Protein AF-N1WP52-F1 (afdb_monomer_lite)

Foldseek 3Di:
DVVQVPDPQRCPDPVNVVVVVVVCVQCVDPVSVVVVVVVDPVVVVVPPPPDPDVVNVVVVVVVVVVDDPVVVVVVVVVVVVVVVVVVVVVVVVVVVVLVVVLVVVVVVVVVVVVVCVVVVVDDPVVVVCCVVCVVVVSVVVSVVVVVVVCVVPPDPPPPPDDDDDD

Secondary structure (DSSP, 8-state):
-HHHHSSS--TTSHHHHHHHHHHHHHHHSHHHHHHHHHH--TTTTTT-TT---HHHHHHHHHHHHHS-HHHHHHHHHHHHHHHHHHHHHHHHHHHHHHHHHHHHHHHHHHHHHHHHHHTT-S-HHHHHHHHHHHHHHHHHHHHHHHHHHHHHHS------------

Organism: NCBI:txid1218598

pLDDT: mean 71.66, std 15.38, range [36.66, 93.06]

Structure (mmCIF, N/CA/C/O backbone):
data_AF-N1WP52-F1
#
_entry.id   AF-N1WP52-F1
#
loop_
_atom_site.group_PDB
_atom_site.id
_atom_site.type_symbol
_atom_site.label_atom_id
_atom_site.label_alt_id
_atom_site.label_comp_id
_atom_site.label_asym_id
_atom_site.label_entity_id
_atom_site.label_seq_id
_atom_site.pdbx_PDB_ins_code
_atom_site.Cartn_x
_atom_site.Cartn_y
_atom_site.Cartn_z
_atom_site.occupancy
_atom_site.B_iso_or_equiv
_atom_site.auth_seq_id
_atom_site.auth_comp_id
_atom_site.auth_asym_id
_atom_site.auth_atom_id
_atom_site.pdbx_PDB_model_num
ATOM 1 N N . MET A 1 1 ? 32.253 12.047 -41.184 1.00 42.38 1 MET A N 1
ATOM 2 C CA . MET A 1 1 ? 33.525 11.318 -41.023 1.00 42.38 1 MET A CA 1
ATOM 3 C C . MET A 1 1 ? 34.237 11.765 -39.754 1.00 42.38 1 MET A C 1
ATOM 5 O O . MET A 1 1 ? 34.385 10.946 -38.870 1.00 42.38 1 MET A O 1
ATOM 9 N N . GLU A 1 2 ? 34.528 13.057 -39.584 1.00 44.66 2 GLU A N 1
ATOM 10 C CA . GLU A 1 2 ? 35.260 13.598 -38.415 1.00 44.66 2 GLU A CA 1
ATOM 11 C C . GLU A 1 2 ? 34.613 13.327 -37.035 1.00 44.66 2 GLU A C 1
ATOM 13 O O . GLU A 1 2 ? 35.316 13.173 -36.046 1.00 44.66 2 GLU A O 1
ATOM 18 N N . LYS A 1 3 ? 33.279 13.190 -36.956 1.00 51.47 3 LYS A N 1
ATOM 19 C CA . LYS A 1 3 ? 32.571 12.860 -35.700 1.00 51.47 3 LYS A CA 1
ATOM 20 C C . LYS A 1 3 ? 32.648 11.386 -35.274 1.00 51.47 3 LYS A C 1
ATOM 22 O O . LYS A 1 3 ? 32.420 11.116 -34.105 1.00 51.47 3 LYS A O 1
ATOM 27 N N . LEU A 1 4 ? 32.943 10.460 -36.194 1.00 47.53 4 LEU A N 1
ATOM 28 C CA . LEU A 1 4 ? 33.042 9.020 -35.893 1.00 47.53 4 LEU A CA 1
ATOM 29 C C . LEU A 1 4 ? 34.420 8.645 -35.327 1.00 47.53 4 LEU A C 1
ATOM 31 O O . LEU A 1 4 ? 34.540 7.690 -34.572 1.00 47.53 4 LEU A O 1
ATOM 35 N N . GLU A 1 5 ? 35.464 9.398 -35.683 1.00 51.00 5 GLU A N 1
ATOM 36 C CA . GLU A 1 5 ? 36.824 9.170 -35.175 1.00 51.00 5 GLU A CA 1
ATOM 37 C C . GLU A 1 5 ? 37.019 9.706 -33.748 1.00 51.00 5 GLU A C 1
ATOM 39 O O . GLU A 1 5 ? 37.861 9.198 -33.005 1.00 51.00 5 GLU A O 1
ATOM 44 N N . SER A 1 6 ? 36.230 10.714 -33.358 1.00 54.03 6 SER A N 1
ATOM 45 C CA . SER A 1 6 ? 36.218 11.294 -32.010 1.00 54.03 6 SER A CA 1
ATOM 46 C C . SER A 1 6 ? 35.263 10.596 -31.039 1.00 54.03 6 SER A C 1
ATOM 48 O O . SER A 1 6 ? 35.238 10.956 -29.863 1.00 54.03 6 SER A O 1
ATOM 50 N N . ASP A 1 7 ? 34.449 9.658 -31.525 1.00 54.12 7 ASP A N 1
ATOM 51 C CA . ASP A 1 7 ? 33.479 8.939 -30.704 1.00 54.12 7 ASP A CA 1
ATOM 52 C C . ASP A 1 7 ? 34.225 7.918 -29.820 1.00 54.12 7 ASP A C 1
ATOM 54 O O . ASP A 1 7 ? 35.073 7.178 -30.337 1.00 54.12 7 ASP A O 1
ATOM 58 N N . PRO A 1 8 ? 33.996 7.879 -28.492 1.00 54.97 8 PRO A N 1
ATOM 59 C CA . PRO A 1 8 ? 34.600 6.877 -27.613 1.00 54.97 8 PRO A CA 1
ATOM 60 C C . PRO A 1 8 ? 34.334 5.432 -28.047 1.00 54.97 8 PRO A C 1
ATOM 62 O O . PRO A 1 8 ? 35.108 4.565 -27.658 1.00 54.97 8 PRO A O 1
ATOM 65 N N . TRP A 1 9 ? 33.314 5.185 -28.873 1.00 49.28 9 TRP A N 1
ATOM 66 C CA . TRP A 1 9 ? 33.055 3.882 -29.472 1.00 49.28 9 TRP A CA 1
ATOM 67 C C . TRP A 1 9 ? 33.257 3.939 -30.990 1.00 49.28 9 TRP A C 1
ATOM 69 O O . TRP A 1 9 ? 32.386 4.389 -31.738 1.00 49.28 9 TRP A O 1
ATOM 79 N N . ASN A 1 10 ? 34.424 3.486 -31.455 1.00 57.19 10 ASN A N 1
ATOM 80 C CA . ASN A 1 10 ? 34.731 3.395 -32.878 1.00 57.19 10 ASN A CA 1
ATOM 81 C C . ASN A 1 10 ? 35.119 1.945 -33.204 1.00 57.19 10 ASN A C 1
ATOM 83 O O . ASN A 1 10 ? 36.241 1.543 -32.907 1.00 57.19 10 ASN A O 1
ATOM 87 N N . PRO A 1 11 ? 34.274 1.171 -33.908 1.00 52.66 11 PRO A N 1
ATOM 88 C CA . PRO A 1 11 ? 34.518 -0.251 -34.178 1.00 52.66 11 PRO A CA 1
ATOM 89 C C . PRO A 1 11 ? 35.752 -0.525 -35.057 1.00 52.66 11 PRO A C 1
ATOM 91 O O . PRO A 1 11 ? 36.136 -1.679 -35.245 1.00 52.66 11 PRO A O 1
ATOM 94 N N . SER A 1 12 ? 36.381 0.520 -35.608 1.00 56.31 12 SER A N 1
ATOM 95 C CA . SER A 1 12 ? 37.673 0.423 -36.295 1.00 56.31 12 SER A CA 1
ATOM 96 C C . SER A 1 12 ? 38.893 0.545 -35.365 1.00 56.31 12 SER A C 1
ATOM 98 O O . SER A 1 12 ? 40.014 0.298 -35.812 1.00 56.31 12 SER A O 1
ATOM 100 N N . ARG A 1 13 ? 38.705 0.861 -34.073 1.00 64.31 13 ARG A N 1
ATOM 101 C CA . ARG A 1 13 ? 39.744 0.761 -33.038 1.00 64.31 13 ARG A CA 1
ATOM 102 C C . ARG A 1 13 ? 39.909 -0.692 -32.604 1.00 64.31 13 ARG A C 1
ATOM 104 O O . ARG A 1 13 ? 38.947 -1.415 -32.373 1.00 64.31 13 ARG A O 1
ATOM 111 N N . GLU A 1 14 ? 41.160 -1.117 -32.492 1.00 64.38 14 GLU A N 1
ATOM 112 C CA . GLU A 1 14 ? 41.522 -2.520 -32.273 1.00 64.38 14 GLU A CA 1
ATOM 113 C C . GLU A 1 14 ? 41.006 -3.067 -30.928 1.00 64.38 14 GLU A C 1
ATOM 115 O O . GLU A 1 14 ? 40.515 -4.192 -30.878 1.00 64.38 14 GLU A O 1
ATOM 120 N N . LEU A 1 15 ? 41.001 -2.225 -29.887 1.00 61.19 15 LEU A N 1
ATOM 121 C CA . LEU A 1 15 ? 40.439 -2.523 -28.562 1.00 61.19 15 LEU A CA 1
ATOM 122 C C . LEU A 1 15 ? 38.927 -2.805 -28.616 1.00 61.19 15 LEU A C 1
ATOM 124 O O . LEU A 1 15 ? 38.478 -3.842 -28.131 1.00 61.19 15 LEU A O 1
ATOM 128 N N . ASP A 1 16 ? 38.157 -1.947 -29.290 1.00 59.28 16 ASP A N 1
ATOM 129 C CA . ASP A 1 16 ? 36.697 -2.081 -29.407 1.00 59.28 16 ASP A CA 1
ATOM 130 C C . ASP A 1 16 ? 36.311 -3.336 -30.216 1.00 59.28 16 ASP A C 1
ATOM 132 O O . ASP A 1 16 ? 35.282 -3.973 -29.974 1.00 59.28 16 ASP A O 1
ATOM 136 N N . ARG A 1 17 ? 37.171 -3.747 -31.159 1.00 66.69 17 ARG A N 1
ATOM 137 C CA . ARG A 1 17 ? 36.995 -4.972 -31.952 1.00 66.69 17 ARG A CA 1
ATOM 138 C C . ARG A 1 17 ? 37.229 -6.240 -31.131 1.00 66.69 17 ARG A C 1
ATOM 140 O O . ARG A 1 17 ? 36.504 -7.225 -31.301 1.00 66.69 17 ARG A O 1
ATOM 147 N N . GLU A 1 18 ? 38.232 -6.239 -30.257 1.00 73.00 18 GLU A N 1
ATOM 148 C CA . GLU A 1 18 ? 38.480 -7.349 -29.332 1.00 73.00 18 GLU A CA 1
ATOM 149 C C . GLU A 1 18 ? 37.335 -7.501 -28.334 1.00 73.00 18 GLU A C 1
ATOM 151 O O . GLU A 1 18 ? 36.869 -8.617 -28.093 1.00 73.00 18 GLU A O 1
ATOM 156 N N . GLU A 1 19 ? 36.841 -6.383 -27.809 1.00 69.12 19 GLU A N 1
ATOM 157 C CA . GLU A 1 19 ? 35.718 -6.354 -26.879 1.00 69.12 19 GLU A CA 1
ATOM 158 C C . GLU A 1 19 ? 34.423 -6.845 -27.542 1.00 69.12 19 GLU A C 1
ATOM 160 O O . GLU A 1 19 ? 33.751 -7.726 -27.003 1.00 69.12 19 GLU A O 1
ATOM 165 N N . GLY A 1 20 ? 34.139 -6.407 -28.774 1.00 70.75 20 GLY A N 1
ATOM 166 C CA . GLY A 1 20 ? 33.020 -6.922 -29.569 1.00 70.75 20 GLY A CA 1
ATOM 167 C C . GLY A 1 20 ? 33.135 -8.419 -29.883 1.00 70.75 20 GLY A C 1
ATOM 168 O O . GLY A 1 20 ? 32.143 -9.147 -29.834 1.00 70.75 20 GLY A O 1
ATOM 169 N N . THR A 1 21 ? 34.350 -8.913 -30.140 1.00 75.12 21 THR A N 1
ATOM 170 C CA . THR A 1 21 ? 34.591 -10.347 -30.371 1.00 75.12 21 THR A CA 1
ATOM 171 C C . THR A 1 21 ? 34.366 -11.158 -29.096 1.00 75.12 21 THR A C 1
ATOM 173 O O . THR A 1 21 ? 33.737 -12.214 -29.145 1.00 75.12 21 THR A O 1
ATOM 176 N N . ARG A 1 22 ? 34.823 -10.661 -27.939 1.00 76.81 22 ARG A N 1
ATOM 177 C CA . ARG A 1 22 ? 34.561 -11.295 -26.639 1.00 76.81 22 ARG A CA 1
ATOM 178 C C . ARG A 1 22 ? 33.071 -11.313 -26.320 1.00 76.81 22 ARG A C 1
ATOM 180 O O . ARG A 1 22 ? 32.558 -12.367 -25.964 1.00 76.81 22 ARG A O 1
ATOM 187 N N . ALA A 1 23 ? 32.371 -10.197 -26.518 1.00 76.38 23 ALA A N 1
ATOM 188 C CA . ALA A 1 23 ? 30.927 -10.123 -26.320 1.00 76.38 23 ALA A CA 1
ATOM 189 C C . ALA A 1 23 ? 30.184 -11.124 -27.217 1.00 76.38 23 ALA A C 1
ATOM 191 O O . ALA A 1 23 ? 29.323 -11.860 -26.738 1.00 76.38 23 ALA A O 1
ATOM 192 N N . TYR A 1 24 ? 30.560 -11.222 -28.496 1.00 74.94 24 TYR A N 1
ATOM 193 C CA . TYR A 1 24 ? 29.980 -12.200 -29.413 1.00 74.94 24 TYR A CA 1
ATOM 194 C C . TYR A 1 24 ? 30.217 -13.641 -28.945 1.00 74.94 24 TYR A C 1
ATOM 196 O O . TYR A 1 24 ? 29.283 -14.436 -28.921 1.00 74.94 24 TYR A O 1
ATOM 204 N N . LEU A 1 25 ? 31.436 -13.992 -28.527 1.00 79.12 25 LEU A N 1
ATOM 205 C CA . LEU A 1 25 ? 31.750 -15.342 -28.044 1.00 79.12 25 LEU A CA 1
ATOM 206 C C . LEU A 1 25 ? 30.968 -15.703 -26.772 1.00 79.12 25 LEU A C 1
ATOM 208 O O . LEU A 1 25 ? 30.434 -16.809 -26.679 1.00 79.12 25 LEU A O 1
ATOM 212 N N . THR A 1 26 ? 30.838 -14.762 -25.836 1.00 79.38 26 THR A N 1
ATOM 213 C CA . THR A 1 26 ? 30.084 -14.958 -24.591 1.00 79.38 26 THR A CA 1
ATOM 214 C C . THR A 1 26 ? 28.577 -15.069 -24.840 1.00 79.38 26 THR A C 1
ATOM 216 O O . THR A 1 26 ? 27.921 -15.915 -24.243 1.00 79.38 26 THR A O 1
ATOM 219 N N . LEU A 1 27 ? 28.013 -14.252 -25.737 1.00 77.31 27 LEU A N 1
ATOM 220 C CA . LEU A 1 27 ? 26.560 -14.169 -25.953 1.00 77.31 27 LEU A CA 1
ATOM 221 C C . LEU A 1 27 ? 26.021 -15.139 -27.016 1.00 77.31 27 LEU A C 1
ATOM 223 O O . LEU A 1 27 ? 24.822 -15.423 -27.024 1.00 77.31 27 LEU A O 1
ATOM 227 N N . SER A 1 28 ? 26.869 -15.627 -27.926 1.00 79.31 28 SER A N 1
ATOM 228 C CA . SER A 1 28 ? 26.462 -16.519 -29.026 1.00 79.31 28 SER A CA 1
ATOM 229 C C . SER A 1 28 ? 26.179 -17.950 -28.578 1.00 79.31 28 SER A C 1
ATOM 231 O O . SER A 1 28 ? 25.394 -18.642 -29.228 1.00 79.31 28 SER A O 1
ATOM 233 N N . SER A 1 29 ? 26.791 -18.397 -27.479 1.00 82.94 29 SER A N 1
ATOM 234 C CA . SER A 1 29 ? 26.569 -19.734 -26.933 1.00 82.94 29 SER A CA 1
ATOM 235 C C . SER A 1 29 ? 25.632 -19.678 -25.718 1.00 82.94 29 SER A C 1
ATOM 237 O O . SER A 1 29 ? 25.861 -18.893 -24.798 1.00 82.94 29 SER A O 1
ATOM 239 N N . PRO A 1 30 ? 24.559 -20.491 -25.690 1.00 81.06 30 PRO A N 1
ATOM 240 C CA . PRO A 1 30 ? 23.543 -20.406 -24.641 1.00 81.06 30 PRO A CA 1
ATOM 241 C C . PRO A 1 30 ? 24.083 -20.794 -23.259 1.00 81.06 30 PRO A C 1
ATOM 243 O O . PRO A 1 30 ? 23.681 -20.201 -22.265 1.00 81.06 30 PRO A O 1
ATOM 246 N N . GLU A 1 31 ? 25.020 -21.742 -23.197 1.00 85.00 31 GLU A N 1
ATOM 247 C CA . GLU A 1 31 ? 25.617 -22.228 -21.946 1.00 85.00 31 GLU A CA 1
ATOM 248 C C . GLU A 1 31 ? 26.513 -21.166 -21.289 1.00 85.00 31 GLU A C 1
ATOM 250 O O . GLU A 1 31 ? 26.359 -20.867 -20.106 1.00 85.00 31 GLU A O 1
ATOM 255 N N . VAL A 1 32 ? 27.404 -20.542 -22.069 1.00 81.50 32 VAL A N 1
ATOM 256 C CA . VAL A 1 32 ? 28.308 -19.485 -21.578 1.00 81.50 32 VAL A CA 1
ATOM 257 C C . VAL A 1 32 ? 27.523 -18.227 -21.222 1.00 81.50 32 VAL A C 1
ATOM 259 O O . VAL A 1 32 ? 27.830 -17.563 -20.234 1.00 81.50 32 VAL A O 1
ATOM 262 N N . ARG A 1 33 ? 26.471 -17.924 -21.987 1.00 79.62 33 ARG A N 1
ATOM 263 C CA . ARG A 1 33 ? 25.558 -16.828 -21.678 1.00 79.62 33 ARG A CA 1
ATOM 264 C C . ARG A 1 33 ? 24.853 -17.037 -20.340 1.00 79.62 33 ARG A C 1
ATOM 266 O O . ARG A 1 33 ? 24.793 -16.103 -19.555 1.00 79.62 33 ARG A O 1
ATOM 273 N N . GLU A 1 34 ? 24.361 -18.241 -20.053 1.00 82.19 34 GLU A N 1
ATOM 274 C CA . GLU A 1 34 ? 23.694 -18.533 -18.777 1.00 82.19 34 GLU A CA 1
ATOM 275 C C . GLU A 1 34 ? 24.659 -18.422 -17.583 1.00 82.19 34 GLU A C 1
ATOM 277 O O . GLU A 1 34 ? 24.278 -17.972 -16.502 1.00 82.19 34 GLU A O 1
ATOM 282 N N . GLU A 1 35 ? 25.920 -18.825 -17.759 1.00 83.06 35 GLU A N 1
ATOM 283 C CA . GLU A 1 35 ? 26.954 -18.663 -16.733 1.00 83.06 35 GLU A CA 1
ATOM 284 C C . GLU A 1 35 ? 27.316 -17.189 -16.515 1.00 83.06 35 GLU A C 1
ATOM 286 O O . GLU A 1 35 ? 27.425 -16.743 -15.373 1.00 83.06 35 GLU A O 1
ATOM 291 N N . TYR A 1 36 ? 27.411 -16.411 -17.592 1.00 77.25 36 TYR A N 1
ATOM 292 C CA . TYR A 1 36 ? 27.617 -14.968 -17.526 1.00 77.25 36 TYR A CA 1
ATOM 293 C C . TYR A 1 36 ? 26.434 -14.246 -16.864 1.00 77.25 36 TYR A C 1
ATOM 295 O O . TYR A 1 36 ? 26.646 -13.423 -15.975 1.00 77.25 36 TYR A O 1
ATOM 303 N N . ASP A 1 37 ? 25.196 -14.616 -17.193 1.00 75.12 37 ASP A N 1
ATOM 304 C CA . ASP A 1 37 ? 23.982 -14.038 -16.605 1.00 75.12 37 ASP A CA 1
ATOM 305 C C . ASP A 1 37 ? 23.911 -14.262 -15.081 1.00 75.12 37 ASP A C 1
ATOM 307 O O . ASP A 1 37 ? 23.370 -13.427 -14.361 1.00 75.12 37 ASP A O 1
ATOM 311 N N . LYS A 1 38 ? 24.523 -15.336 -14.554 1.00 80.62 38 LYS A N 1
ATOM 312 C CA . LYS A 1 38 ? 24.659 -15.574 -13.099 1.00 80.62 38 LYS A CA 1
ATOM 313 C C . LYS A 1 38 ? 25.656 -14.634 -12.419 1.00 80.62 38 LYS A C 1
ATOM 315 O O . LYS A 1 38 ? 25.572 -14.442 -11.209 1.00 80.62 38 LYS A O 1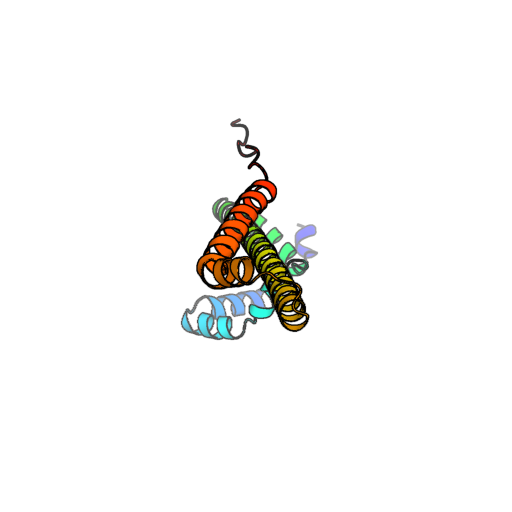
ATOM 320 N N . THR A 1 39 ? 26.609 -14.081 -13.168 1.00 76.50 39 THR A N 1
ATOM 321 C CA . THR A 1 39 ? 27.574 -13.091 -12.656 1.00 76.50 39 THR A CA 1
ATOM 322 C C . THR A 1 39 ? 27.026 -11.667 -12.670 1.00 76.50 39 THR A C 1
ATOM 324 O O . THR A 1 39 ? 27.596 -10.784 -12.029 1.00 76.50 39 THR A O 1
ATOM 327 N N . LEU A 1 40 ? 25.920 -11.437 -13.383 1.00 67.44 40 LEU A N 1
ATOM 328 C CA . LEU A 1 40 ? 25.263 -10.143 -13.457 1.00 67.44 40 LEU A CA 1
ATOM 329 C C . LEU A 1 40 ? 24.388 -9.944 -12.215 1.00 67.44 40 LEU A C 1
ATOM 331 O O . LEU A 1 40 ? 23.352 -10.582 -12.035 1.00 67.44 40 LEU A O 1
ATOM 335 N N . ASP A 1 41 ? 24.820 -9.040 -11.339 1.00 58.59 41 ASP A N 1
ATOM 336 C CA . ASP A 1 41 ? 24.098 -8.693 -10.117 1.00 58.59 41 ASP A CA 1
ATOM 337 C C . ASP A 1 41 ? 22.941 -7.725 -10.428 1.00 58.59 41 ASP A C 1
ATOM 339 O O . ASP A 1 41 ? 23.015 -6.507 -10.240 1.00 58.59 41 ASP A O 1
ATOM 343 N N . TYR A 1 42 ? 21.855 -8.269 -10.980 1.00 55.84 42 TYR A N 1
ATOM 344 C CA . TYR A 1 42 ? 20.647 -7.503 -11.306 1.00 55.84 42 TYR A CA 1
ATOM 345 C C . TYR A 1 42 ? 19.867 -7.043 -10.065 1.00 55.84 42 TYR A C 1
ATOM 347 O O . TYR A 1 42 ? 18.984 -6.187 -10.177 1.00 55.84 42 TYR A O 1
ATOM 355 N N . GLU A 1 43 ? 20.173 -7.591 -8.885 1.00 50.22 43 GLU A N 1
ATOM 356 C CA . GLU A 1 43 ? 19.434 -7.330 -7.648 1.00 50.22 43 GLU A CA 1
ATOM 357 C C . GLU A 1 43 ? 19.638 -5.883 -7.162 1.00 50.22 43 GLU A C 1
ATOM 359 O O . GLU A 1 43 ? 18.707 -5.269 -6.639 1.00 50.22 43 GLU A O 1
ATOM 364 N N . PHE A 1 44 ? 20.793 -5.270 -7.451 1.00 47.34 44 PHE A N 1
ATOM 365 C CA . PHE A 1 44 ? 21.090 -3.883 -7.067 1.00 47.34 44 PHE A CA 1
ATOM 366 C C . PHE A 1 44 ? 20.546 -2.805 -8.022 1.00 47.34 44 PHE A C 1
ATOM 368 O O . PHE A 1 44 ? 20.274 -1.686 -7.584 1.00 47.34 44 PHE A O 1
ATOM 375 N N . LEU A 1 45 ? 20.332 -3.117 -9.304 1.00 50.84 45 LEU A N 1
ATOM 376 C CA . LEU A 1 45 ? 19.820 -2.159 -10.304 1.00 50.84 45 LEU A CA 1
ATOM 377 C C . LEU A 1 45 ? 18.298 -1.964 -10.231 1.00 50.84 45 LEU A C 1
ATOM 379 O O . LEU A 1 45 ? 17.785 -0.914 -10.614 1.00 50.84 45 LEU A O 1
ATOM 383 N N . LEU A 1 46 ? 17.567 -2.958 -9.722 1.00 52.56 46 LEU A N 1
ATOM 384 C CA . LEU A 1 46 ? 16.106 -2.904 -9.600 1.00 52.56 46 LEU A CA 1
ATOM 385 C C . LEU A 1 46 ? 15.626 -2.143 -8.352 1.00 52.56 46 LEU A C 1
ATOM 387 O O . LEU A 1 46 ? 14.454 -1.771 -8.280 1.00 52.56 46 LEU A O 1
ATOM 391 N N . LEU A 1 47 ? 16.512 -1.903 -7.380 1.00 48.56 47 LEU A N 1
ATOM 392 C CA . LEU A 1 47 ? 16.169 -1.285 -6.095 1.00 48.56 47 LEU A CA 1
ATOM 393 C C . LEU A 1 47 ? 16.314 0.245 -6.081 1.00 48.56 47 LEU A C 1
ATOM 395 O O . LEU A 1 47 ? 15.612 0.902 -5.310 1.00 48.56 47 LEU A O 1
ATOM 399 N N . ASP A 1 48 ? 17.164 0.829 -6.932 1.00 48.34 48 ASP A N 1
ATOM 400 C CA . ASP A 1 48 ? 17.320 2.285 -7.038 1.00 48.34 48 ASP A CA 1
ATOM 401 C C . ASP A 1 48 ? 16.601 2.823 -8.286 1.00 48.34 48 ASP A C 1
ATOM 403 O O . ASP A 1 48 ? 17.158 2.964 -9.373 1.00 48.34 48 ASP A O 1
ATOM 407 N N . THR A 1 49 ? 15.320 3.159 -8.126 1.00 52.56 49 THR A N 1
ATOM 408 C CA . THR A 1 49 ? 14.464 3.711 -9.193 1.00 52.56 49 THR A CA 1
ATOM 409 C C . THR A 1 49 ? 14.934 5.065 -9.739 1.00 52.56 49 THR A C 1
ATOM 411 O O . THR A 1 49 ? 14.394 5.537 -10.741 1.00 52.56 49 THR A O 1
ATOM 414 N N . THR A 1 50 ? 15.900 5.707 -9.078 1.00 54.44 50 THR A N 1
ATOM 415 C CA . THR A 1 50 ? 16.317 7.096 -9.314 1.00 54.44 50 THR A CA 1
ATOM 416 C C . THR A 1 50 ? 17.619 7.249 -10.091 1.00 54.44 50 THR A C 1
ATOM 418 O O . THR A 1 50 ? 17.906 8.351 -10.555 1.00 54.44 50 THR A O 1
ATOM 421 N N . LYS A 1 51 ? 18.397 6.179 -10.264 1.00 52.62 51 LYS A N 1
ATOM 422 C CA . LYS A 1 51 ? 19.692 6.229 -10.948 1.00 52.62 51 LYS A CA 1
ATOM 423 C C . LYS A 1 51 ? 19.757 5.166 -12.028 1.00 52.62 51 LYS A C 1
ATOM 425 O O . LYS A 1 51 ? 20.276 4.078 -11.818 1.00 52.62 51 LYS A O 1
ATOM 430 N N . ILE A 1 52 ? 19.249 5.506 -13.206 1.00 57.84 52 ILE A N 1
ATOM 431 C CA . ILE A 1 52 ? 19.732 4.847 -14.418 1.00 57.84 52 ILE A CA 1
ATOM 432 C C . ILE A 1 52 ? 21.154 5.397 -14.624 1.00 57.84 52 ILE A C 1
ATOM 434 O O . ILE A 1 52 ? 21.299 6.619 -14.680 1.00 57.84 52 ILE A O 1
ATOM 438 N N . PRO A 1 53 ? 22.207 4.563 -14.645 1.00 58.75 53 PRO A N 1
ATOM 439 C CA . PRO A 1 53 ? 23.558 5.045 -14.915 1.00 58.75 53 PRO A CA 1
ATOM 440 C C . PRO A 1 53 ? 23.598 5.747 -16.279 1.00 58.75 53 PRO A C 1
ATOM 442 O O . PRO A 1 53 ? 23.062 5.209 -17.247 1.00 58.75 53 PRO A O 1
ATOM 445 N N . GLU A 1 54 ? 24.228 6.922 -16.375 1.00 59.59 54 GLU A N 1
ATOM 446 C CA . GLU A 1 54 ? 24.308 7.701 -17.630 1.00 59.59 54 GLU A CA 1
ATOM 447 C C . GLU A 1 54 ? 24.934 6.891 -18.780 1.00 59.59 54 GLU A C 1
ATOM 449 O O . GLU A 1 54 ? 24.557 7.043 -19.941 1.00 59.59 54 GLU A O 1
ATOM 454 N N . GLU A 1 55 ? 25.835 5.965 -18.444 1.00 56.81 55 GLU A N 1
ATOM 455 C CA . GLU A 1 55 ? 26.435 5.006 -19.375 1.00 56.81 55 GLU A CA 1
ATOM 456 C C . GLU A 1 55 ? 25.370 4.121 -20.044 1.00 56.81 55 GLU A C 1
ATOM 458 O O . GLU A 1 55 ? 25.421 3.875 -21.243 1.00 56.81 55 GLU A O 1
ATOM 463 N N . PHE A 1 56 ? 24.334 3.706 -19.313 1.00 55.44 56 PHE A N 1
ATOM 464 C CA . PHE A 1 56 ? 23.255 2.881 -19.858 1.00 55.44 56 PHE A CA 1
ATOM 465 C C . PHE A 1 56 ? 22.382 3.653 -20.859 1.00 55.44 56 PHE A C 1
ATOM 467 O O . PHE A 1 56 ? 21.913 3.083 -21.845 1.00 55.44 56 PHE A O 1
ATOM 474 N N . GLU A 1 57 ? 22.180 4.957 -20.642 1.00 58.75 57 GLU A N 1
ATOM 475 C CA . GLU A 1 57 ? 21.451 5.815 -21.583 1.00 58.75 57 GLU A CA 1
ATOM 476 C C . GLU A 1 57 ? 22.252 6.077 -22.865 1.00 58.75 57 GLU A C 1
ATOM 478 O O . GLU A 1 57 ? 21.669 6.132 -23.952 1.00 58.75 57 GLU A O 1
ATOM 483 N N . SER A 1 58 ? 23.581 6.201 -22.773 1.00 57.38 58 SER A N 1
ATOM 484 C CA . SER A 1 58 ? 24.433 6.394 -23.951 1.00 57.38 58 SER A CA 1
ATOM 485 C C . SER A 1 58 ? 24.484 5.139 -24.831 1.00 57.38 58 SER A C 1
ATOM 487 O O . SER A 1 58 ? 24.304 5.262 -26.046 1.00 57.38 58 SER A O 1
ATOM 489 N N . PHE A 1 59 ? 24.582 3.939 -24.242 1.00 53.28 59 PHE A N 1
ATOM 490 C CA . PHE A 1 59 ? 24.478 2.670 -24.980 1.00 53.28 59 PHE A CA 1
ATOM 491 C C . PHE A 1 59 ? 23.128 2.527 -25.696 1.00 53.28 59 PHE A C 1
ATOM 493 O O . PHE A 1 59 ? 23.081 2.180 -26.879 1.00 53.28 59 PHE A O 1
ATOM 500 N N . TYR A 1 60 ? 22.028 2.879 -25.023 1.00 53.88 60 TYR A N 1
ATOM 501 C CA . TYR A 1 60 ? 20.692 2.814 -25.619 1.00 53.88 60 TYR A CA 1
ATOM 502 C C . TYR A 1 60 ? 20.517 3.803 -26.782 1.00 53.88 60 TYR A C 1
ATOM 504 O O . TYR A 1 60 ? 19.844 3.497 -27.766 1.00 53.88 60 TYR A O 1
ATOM 512 N N . ASN A 1 61 ? 21.128 4.988 -26.700 1.00 55.47 61 ASN A N 1
ATOM 513 C CA . ASN A 1 61 ? 21.058 5.999 -27.757 1.00 55.47 61 ASN A CA 1
ATOM 514 C C . ASN A 1 61 ? 21.806 5.585 -29.033 1.00 55.47 61 ASN A C 1
ATOM 516 O O . ASN A 1 61 ? 21.332 5.886 -30.129 1.00 55.47 61 ASN A O 1
ATOM 520 N N . VAL A 1 62 ? 22.928 4.872 -28.906 1.00 54.16 62 VAL A N 1
ATOM 521 C CA . VAL A 1 62 ? 23.687 4.346 -30.055 1.00 54.16 62 VAL A CA 1
ATOM 522 C C . VAL A 1 62 ? 22.933 3.192 -30.719 1.00 54.16 62 VAL A C 1
ATOM 524 O O . VAL A 1 62 ? 22.813 3.157 -31.942 1.00 54.16 62 VAL A O 1
ATOM 527 N N . GLN A 1 63 ? 22.329 2.304 -29.928 1.00 48.88 63 GLN A N 1
ATOM 528 C CA . GLN A 1 63 ? 21.555 1.175 -30.450 1.00 48.88 63 GLN A CA 1
ATOM 529 C C . GLN A 1 63 ? 20.239 1.615 -31.121 1.00 48.88 63 GLN A C 1
ATOM 531 O O . GLN A 1 63 ? 19.816 1.063 -32.133 1.00 48.88 63 GLN A O 1
ATOM 536 N N . LYS A 1 64 ? 19.630 2.703 -30.635 1.00 51.81 64 LYS A N 1
ATOM 537 C CA . LYS A 1 64 ? 18.459 3.354 -31.252 1.00 51.81 64 LYS A CA 1
ATOM 538 C C . LYS A 1 64 ? 18.752 3.970 -32.629 1.00 51.81 64 LYS A C 1
ATOM 540 O O . LYS A 1 64 ? 17.817 4.255 -33.374 1.00 51.81 64 LYS A O 1
ATOM 545 N N . LEU A 1 65 ? 20.026 4.212 -32.951 1.00 50.34 65 LEU A N 1
ATOM 546 C CA . LEU A 1 65 ? 20.469 4.682 -34.267 1.00 50.34 65 LEU A CA 1
ATOM 547 C C . LEU A 1 65 ? 20.785 3.525 -35.233 1.00 50.34 65 LEU A C 1
ATOM 549 O O . LEU A 1 65 ? 20.827 3.769 -36.439 1.00 50.34 65 LEU A O 1
ATOM 553 N N . SER A 1 66 ? 20.997 2.294 -34.741 1.00 52.09 66 SER A N 1
ATOM 554 C CA . SER A 1 66 ? 21.403 1.133 -35.552 1.00 52.09 66 SER A CA 1
ATOM 555 C C . SER A 1 66 ? 20.317 0.069 -35.751 1.00 52.09 66 SER A C 1
ATOM 557 O O . SER A 1 66 ? 20.366 -0.651 -36.748 1.00 52.09 66 SER A O 1
ATOM 559 N N . GLU A 1 67 ? 19.333 -0.034 -34.856 1.00 51.81 67 GLU A N 1
ATOM 560 C CA . GLU A 1 67 ? 18.301 -1.079 -34.878 1.00 51.81 67 GLU A CA 1
ATOM 561 C C . GLU A 1 67 ? 16.896 -0.507 -35.149 1.00 51.81 67 GLU A C 1
ATOM 563 O O . GLU A 1 67 ? 16.521 0.538 -34.620 1.00 51.81 67 GLU A O 1
ATOM 568 N N . GLY A 1 68 ? 16.142 -1.182 -36.030 1.00 60.78 68 GLY A N 1
ATOM 569 C CA . GLY A 1 68 ? 14.887 -0.706 -36.634 1.00 60.78 68 GLY A CA 1
ATOM 570 C C . GLY A 1 68 ? 13.685 -0.560 -35.688 1.00 60.78 68 GLY A C 1
ATOM 571 O O . GLY A 1 68 ? 13.780 -0.791 -34.487 1.00 60.78 68 GLY A O 1
ATOM 572 N N . ASP A 1 69 ? 12.525 -0.195 -36.250 1.00 62.25 69 ASP A N 1
ATOM 573 C CA . ASP A 1 69 ? 11.291 0.175 -35.524 1.00 62.25 69 ASP A CA 1
ATOM 574 C C . ASP A 1 69 ? 10.857 -0.807 -34.409 1.00 62.25 69 ASP A C 1
ATOM 576 O O . ASP A 1 69 ? 10.249 -0.390 -33.419 1.00 62.25 69 ASP A O 1
ATOM 580 N N . GLU A 1 70 ? 11.223 -2.088 -34.511 1.00 60.59 70 GLU A N 1
ATOM 581 C CA . GLU A 1 70 ? 10.914 -3.134 -33.527 1.00 60.59 70 GLU A CA 1
ATOM 582 C C . GLU A 1 70 ? 11.578 -2.912 -32.153 1.00 60.59 70 GLU A C 1
ATOM 584 O O . GLU A 1 70 ? 10.945 -3.130 -31.116 1.00 60.59 70 GLU A O 1
ATOM 589 N N . THR A 1 71 ? 12.824 -2.423 -32.095 1.00 63.75 71 THR A N 1
ATOM 590 C CA . THR A 1 71 ? 13.508 -2.165 -30.808 1.00 63.75 71 THR A CA 1
ATOM 591 C C . THR A 1 71 ? 12.941 -0.938 -30.102 1.00 63.75 71 THR A C 1
ATOM 593 O O . THR A 1 71 ? 12.868 -0.891 -28.869 1.00 63.75 71 THR A O 1
ATOM 596 N N . ARG A 1 72 ? 12.455 0.041 -30.874 1.00 65.38 72 ARG A N 1
ATOM 597 C CA . ARG A 1 72 ? 11.736 1.207 -30.352 1.00 65.38 72 ARG A CA 1
ATOM 598 C C . ARG A 1 72 ? 10.402 0.805 -29.725 1.00 65.38 72 ARG A C 1
ATOM 600 O O . ARG A 1 72 ? 10.070 1.325 -28.659 1.00 65.38 72 ARG A O 1
ATOM 607 N N . GLU A 1 73 ? 9.672 -0.119 -30.347 1.00 72.75 73 GLU A N 1
ATOM 608 C CA . GLU A 1 73 ? 8.422 -0.654 -29.799 1.00 72.75 73 GLU A CA 1
ATOM 609 C C . GLU A 1 73 ? 8.668 -1.497 -28.537 1.00 72.75 73 GLU A C 1
ATOM 611 O O . GLU A 1 73 ? 7.951 -1.370 -27.540 1.00 72.75 73 GLU A O 1
ATOM 616 N N . PHE A 1 74 ? 9.725 -2.315 -28.532 1.00 74.12 74 PHE A N 1
ATOM 617 C CA . PHE A 1 74 ? 10.121 -3.070 -27.344 1.00 74.12 74 PHE A CA 1
ATOM 618 C C . PHE A 1 74 ? 10.462 -2.140 -26.173 1.00 74.12 74 PHE A C 1
ATOM 620 O O . PHE A 1 74 ? 9.982 -2.338 -25.056 1.00 74.12 74 PHE A O 1
ATOM 627 N N . TYR A 1 75 ? 11.220 -1.072 -26.433 1.00 71.44 75 TYR A N 1
ATOM 628 C CA . TYR A 1 75 ? 11.562 -0.087 -25.412 1.00 71.44 75 TYR A CA 1
ATOM 629 C C . TYR A 1 75 ? 10.336 0.656 -24.872 1.00 71.44 75 TYR A C 1
ATOM 631 O O . TYR A 1 75 ? 10.225 0.854 -23.661 1.00 71.44 75 TYR A O 1
ATOM 639 N N . SER A 1 76 ? 9.379 1.036 -25.728 1.00 73.69 76 SER A N 1
ATOM 640 C CA . SER A 1 76 ? 8.145 1.668 -25.245 1.00 73.69 76 SER A CA 1
ATOM 641 C C . SER A 1 76 ? 7.333 0.726 -24.359 1.00 73.69 76 SER A C 1
ATOM 643 O O . SER A 1 76 ? 6.873 1.145 -23.298 1.00 73.69 76 SER A O 1
ATOM 645 N N . ARG A 1 77 ? 7.234 -0.559 -24.728 1.00 75.56 77 ARG A N 1
ATOM 646 C CA . ARG A 1 77 ? 6.568 -1.577 -23.899 1.00 75.56 77 ARG A CA 1
ATOM 647 C C . ARG A 1 77 ? 7.291 -1.795 -22.569 1.00 75.56 77 ARG A C 1
ATOM 649 O O . ARG A 1 77 ? 6.642 -1.942 -21.537 1.00 75.56 77 ARG A O 1
ATOM 656 N N . PHE A 1 78 ? 8.622 -1.771 -22.568 1.00 78.62 78 PHE A N 1
ATOM 657 C CA . PHE A 1 78 ? 9.413 -1.861 -21.341 1.00 78.62 78 PHE A CA 1
ATOM 658 C C . PHE A 1 78 ? 9.163 -0.667 -20.407 1.00 78.62 78 PHE A C 1
ATOM 660 O O . PHE A 1 78 ? 8.977 -0.848 -19.204 1.00 78.62 78 PHE A O 1
ATOM 667 N N . LEU A 1 79 ? 9.102 0.554 -20.945 1.00 78.69 79 LEU A N 1
ATOM 668 C CA . LEU A 1 79 ? 8.796 1.749 -20.154 1.00 78.69 79 LEU A CA 1
ATOM 669 C C . LEU A 1 79 ? 7.370 1.731 -19.587 1.00 78.69 79 LEU A C 1
ATOM 671 O O . LEU A 1 79 ? 7.162 2.153 -18.447 1.00 78.69 79 LEU A O 1
ATOM 675 N N . GLU A 1 80 ? 6.395 1.234 -20.350 1.00 78.94 80 GLU A N 1
ATOM 676 C CA . GLU A 1 80 ? 5.030 1.013 -19.862 1.00 78.94 80 GLU A CA 1
ATOM 677 C C . GLU A 1 80 ? 5.008 -0.004 -18.719 1.00 78.94 80 GLU A C 1
ATOM 679 O O . GLU A 1 80 ? 4.455 0.283 -17.658 1.00 78.94 80 GLU A O 1
ATOM 684 N N . PHE A 1 81 ? 5.695 -1.137 -18.886 1.00 78.19 81 PHE A N 1
ATOM 685 C CA . PHE A 1 81 ? 5.819 -2.150 -17.842 1.00 78.19 81 PHE A CA 1
ATOM 686 C C . PHE A 1 81 ? 6.472 -1.596 -16.569 1.00 78.19 81 PHE A C 1
ATOM 688 O O . PHE A 1 81 ? 5.957 -1.805 -15.470 1.00 78.19 81 PHE A O 1
ATOM 695 N N . LYS A 1 82 ? 7.566 -0.833 -16.702 1.00 81.19 82 LYS A N 1
ATOM 696 C CA . LYS A 1 82 ? 8.232 -0.174 -15.568 1.00 81.19 82 LYS A CA 1
ATOM 697 C C . LYS A 1 82 ? 7.262 0.738 -14.814 1.00 81.19 82 LYS A C 1
ATOM 699 O O . LYS A 1 82 ? 7.209 0.697 -13.586 1.00 81.19 82 LYS A O 1
ATOM 704 N N . ARG A 1 83 ? 6.474 1.535 -15.541 1.00 79.94 83 ARG A N 1
ATOM 705 C CA . ARG A 1 83 ? 5.481 2.446 -14.956 1.00 79.94 83 ARG A CA 1
ATOM 706 C C . ARG A 1 83 ? 4.363 1.690 -14.237 1.00 79.94 83 ARG A C 1
ATOM 708 O O . ARG A 1 83 ? 3.961 2.093 -13.147 1.00 79.94 83 ARG A O 1
ATOM 715 N N . ASP A 1 84 ? 3.868 0.603 -14.818 1.00 78.56 84 ASP A N 1
ATOM 716 C CA . ASP A 1 84 ? 2.834 -0.228 -14.197 1.00 78.56 84 ASP A CA 1
ATOM 717 C C . ASP A 1 84 ? 3.340 -0.914 -12.923 1.00 78.56 84 ASP A C 1
ATOM 719 O O . ASP A 1 84 ? 2.621 -0.968 -11.920 1.00 78.56 84 ASP A O 1
ATOM 723 N N . LEU A 1 85 ? 4.596 -1.366 -12.916 1.00 78.56 85 LEU A N 1
ATOM 724 C CA . LEU A 1 85 ? 5.236 -1.939 -11.735 1.00 78.56 85 LEU A CA 1
ATOM 725 C C . LEU A 1 85 ? 5.401 -0.885 -10.632 1.00 78.56 85 LEU A C 1
ATOM 727 O O . LEU A 1 85 ? 5.016 -1.135 -9.491 1.00 78.56 85 LEU A O 1
ATOM 731 N N . GLU A 1 86 ? 5.878 0.316 -10.970 1.00 79.06 86 GLU A N 1
ATOM 732 C CA . GLU A 1 86 ? 6.013 1.430 -10.023 1.00 79.06 86 GLU A CA 1
ATOM 733 C C . GLU A 1 86 ? 4.660 1.830 -9.412 1.00 79.06 86 GLU A C 1
ATOM 735 O O . GLU A 1 86 ? 4.542 1.982 -8.192 1.00 79.06 86 GLU A O 1
ATOM 740 N N . ASN A 1 87 ? 3.612 1.924 -10.236 1.00 80.94 87 ASN A N 1
ATOM 741 C CA . ASN A 1 87 ? 2.250 2.187 -9.772 1.00 80.94 87 ASN A CA 1
ATOM 742 C C . ASN A 1 87 ? 1.751 1.087 -8.828 1.00 80.94 87 ASN A C 1
ATOM 744 O O . ASN A 1 87 ? 1.218 1.384 -7.760 1.00 80.94 87 ASN A O 1
ATOM 748 N N . THR A 1 88 ? 1.972 -0.178 -9.186 1.00 81.75 88 THR A N 1
ATOM 749 C CA . THR A 1 88 ? 1.560 -1.327 -8.368 1.00 81.75 88 THR A CA 1
ATOM 750 C C . THR A 1 88 ? 2.282 -1.339 -7.022 1.00 81.75 88 THR A C 1
ATOM 752 O O . THR A 1 88 ? 1.666 -1.571 -5.983 1.00 81.75 88 THR A O 1
ATOM 755 N N . LEU A 1 89 ? 3.583 -1.048 -7.012 1.00 80.75 89 LEU A N 1
ATOM 756 C CA . LEU A 1 89 ? 4.399 -1.019 -5.800 1.00 80.75 89 LEU A CA 1
ATOM 757 C C . LEU A 1 89 ? 4.000 0.157 -4.897 1.00 80.75 89 LEU A C 1
ATOM 759 O O . LEU A 1 89 ? 3.916 0.016 -3.674 1.00 80.75 89 LEU A O 1
ATOM 763 N N . LYS A 1 90 ? 3.659 1.303 -5.494 1.00 80.81 90 LYS A N 1
ATOM 764 C CA . LYS A 1 90 ? 3.099 2.455 -4.783 1.00 80.81 90 LYS A CA 1
ATOM 765 C C . LYS A 1 90 ? 1.736 2.134 -4.165 1.00 80.81 90 LYS A C 1
ATOM 767 O O . LYS A 1 90 ? 1.536 2.421 -2.983 1.00 80.81 90 LYS A O 1
ATOM 772 N N . ASP A 1 91 ? 0.843 1.486 -4.906 1.00 82.81 91 ASP A N 1
ATOM 773 C CA . ASP A 1 91 ? -0.456 1.029 -4.399 1.00 82.81 91 ASP A CA 1
ATOM 774 C C . ASP A 1 91 ? -0.291 0.008 -3.266 1.00 82.81 91 ASP A C 1
ATOM 776 O O . ASP A 1 91 ? -0.955 0.106 -2.228 1.00 82.81 91 ASP A O 1
ATOM 780 N N . LEU A 1 92 ? 0.648 -0.932 -3.401 1.00 83.88 92 LEU A N 1
ATOM 781 C CA . LEU A 1 92 ? 0.989 -1.886 -2.348 1.00 83.88 92 LEU A CA 1
ATOM 782 C C . LEU A 1 92 ? 1.481 -1.164 -1.085 1.00 83.88 92 LEU A C 1
ATOM 784 O O . LEU A 1 92 ? 0.957 -1.393 0.002 1.00 83.88 92 LEU A O 1
ATOM 788 N N . ARG A 1 93 ? 2.434 -0.233 -1.210 1.00 84.75 93 ARG A N 1
ATOM 789 C CA . ARG A 1 93 ? 2.950 0.544 -0.071 1.00 84.75 93 ARG A CA 1
ATOM 790 C C . ARG A 1 93 ? 1.833 1.297 0.647 1.00 84.75 93 ARG A C 1
ATOM 792 O O . ARG A 1 93 ? 1.765 1.296 1.875 1.00 84.75 93 ARG A O 1
ATOM 799 N N . ILE A 1 94 ? 0.952 1.938 -0.113 1.00 84.50 94 ILE A N 1
ATOM 800 C CA . ILE A 1 94 ? -0.139 2.744 0.430 1.00 84.50 94 ILE A CA 1
ATOM 801 C C . ILE A 1 94 ? -1.195 1.861 1.117 1.00 84.50 94 ILE A C 1
ATOM 803 O O . ILE A 1 94 ? -1.651 2.187 2.215 1.00 84.50 94 ILE A O 1
ATOM 807 N N . THR A 1 95 ? -1.549 0.717 0.528 1.00 86.31 95 THR A N 1
ATOM 808 C CA . THR A 1 95 ? -2.479 -0.245 1.144 1.00 86.31 95 THR A CA 1
ATOM 809 C C . THR A 1 95 ? -1.907 -0.880 2.412 1.00 86.31 95 THR A C 1
ATOM 811 O O . THR A 1 95 ? -2.629 -1.004 3.401 1.00 86.31 95 THR A O 1
ATOM 814 N N . VAL A 1 96 ? -0.611 -1.200 2.444 1.00 88.56 96 VAL A 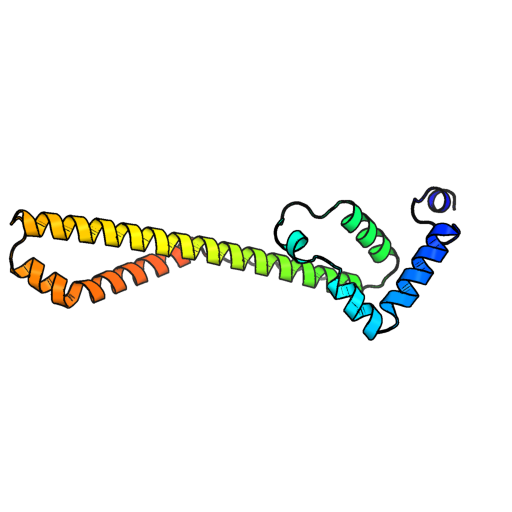N 1
ATOM 815 C CA . VAL A 1 96 ? 0.070 -1.680 3.658 1.00 88.56 96 VAL A CA 1
ATOM 816 C C . VAL A 1 96 ? 0.028 -0.626 4.767 1.00 88.56 96 VAL A C 1
ATOM 818 O O . VAL A 1 96 ? -0.335 -0.949 5.897 1.00 88.56 96 VAL A O 1
ATOM 821 N N . LEU A 1 97 ? 0.318 0.644 4.461 1.00 87.38 97 LEU A N 1
ATOM 822 C CA . LEU A 1 97 ? 0.208 1.740 5.433 1.00 87.38 97 LEU A CA 1
ATOM 823 C C . LEU A 1 97 ? -1.228 1.921 5.950 1.00 87.38 97 LEU A C 1
ATOM 825 O O . LEU A 1 97 ? -1.431 2.187 7.138 1.00 87.38 97 LEU A O 1
ATOM 829 N N . PHE A 1 98 ? -2.234 1.725 5.094 1.00 89.62 98 PHE A N 1
ATOM 830 C CA . PHE A 1 98 ? -3.634 1.730 5.512 1.00 89.62 98 PHE A CA 1
ATOM 831 C C . PHE A 1 98 ? -3.922 0.606 6.516 1.00 89.62 98 PHE A C 1
ATOM 833 O O . PHE A 1 98 ? -4.424 0.880 7.602 1.00 89.62 98 PHE A O 1
ATOM 840 N N . PHE A 1 99 ? -3.549 -0.641 6.215 1.00 89.06 99 PHE A N 1
ATOM 841 C CA . PHE A 1 99 ? -3.762 -1.753 7.147 1.00 89.06 99 PHE A CA 1
ATOM 842 C C . PHE A 1 99 ? -2.984 -1.584 8.453 1.00 89.06 99 PHE A C 1
ATOM 844 O O . PHE A 1 99 ? -3.519 -1.875 9.520 1.00 89.06 99 PHE A O 1
ATOM 851 N N . LEU A 1 100 ? -1.759 -1.062 8.391 1.00 91.88 100 LEU A N 1
ATOM 852 C CA . LEU A 1 100 ? -0.950 -0.796 9.576 1.00 91.88 100 LEU A CA 1
ATOM 853 C C . LEU A 1 100 ? -1.586 0.278 10.470 1.00 91.88 100 LEU A C 1
ATOM 855 O O . LEU A 1 100 ? -1.659 0.108 11.687 1.00 91.88 100 LEU A O 1
ATOM 859 N N . SER A 1 101 ? -2.093 1.362 9.877 1.00 89.56 101 SER A N 1
ATOM 860 C CA . SER A 1 101 ? -2.781 2.421 10.628 1.00 89.56 101 SER A CA 1
ATOM 861 C C . SER A 1 101 ? -4.109 1.936 11.214 1.00 89.56 101 SER A C 1
ATOM 863 O O . SER A 1 101 ? -4.383 2.169 12.389 1.00 89.56 101 SER A O 1
ATOM 865 N N . ALA A 1 102 ? -4.890 1.180 10.445 1.00 91.00 102 ALA A N 1
ATOM 866 C CA . ALA A 1 102 ? -6.103 0.521 10.908 1.00 91.00 102 ALA A CA 1
ATOM 867 C C . ALA A 1 102 ? -5.844 -0.437 12.081 1.00 91.00 102 ALA A C 1
ATOM 869 O O . ALA A 1 102 ? -6.560 -0.400 13.082 1.00 91.00 102 ALA A O 1
ATOM 870 N N . PHE A 1 103 ? -4.804 -1.267 11.986 1.00 91.06 103 PHE A N 1
ATOM 871 C CA . PHE A 1 103 ? -4.413 -2.177 13.057 1.00 91.06 103 PHE A CA 1
ATOM 872 C C . PHE A 1 103 ? -3.999 -1.412 14.317 1.00 91.06 103 PHE A C 1
ATOM 874 O O . PHE A 1 103 ? -4.466 -1.737 15.403 1.00 91.06 103 PHE A O 1
ATOM 881 N N . SER A 1 104 ? -3.198 -0.353 14.171 1.00 93.06 104 SER A N 1
ATOM 882 C CA . SER A 1 104 ? -2.807 0.525 15.281 1.00 93.06 104 SER A CA 1
ATOM 883 C C . SER A 1 104 ? -4.015 1.178 15.969 1.00 93.06 104 SER A C 1
ATOM 885 O O . SER A 1 104 ? -4.119 1.199 17.193 1.00 93.06 104 SER A O 1
ATOM 887 N N . LEU A 1 105 ? -4.997 1.653 15.198 1.00 91.75 105 LEU A N 1
ATOM 888 C CA . LEU A 1 105 ? -6.227 2.214 15.762 1.00 91.75 105 LEU A CA 1
ATOM 889 C C . LEU A 1 105 ? -7.042 1.161 16.518 1.00 91.75 105 LEU A C 1
ATOM 891 O O . LEU A 1 105 ? -7.545 1.440 17.606 1.00 91.75 105 LEU A O 1
ATOM 895 N N . LEU A 1 106 ? -7.151 -0.052 15.974 1.00 90.25 106 LEU A N 1
ATOM 896 C CA . LEU A 1 106 ? -7.855 -1.151 16.631 1.00 90.25 106 LEU A CA 1
ATOM 897 C C . LEU A 1 106 ? -7.159 -1.602 17.917 1.00 90.25 106 LEU A C 1
ATOM 899 O O . LEU A 1 106 ? -7.847 -1.898 18.892 1.00 90.25 106 LEU A O 1
ATOM 903 N N . THR A 1 107 ? -5.825 -1.632 17.958 1.00 90.62 107 THR A N 1
ATOM 904 C CA . THR A 1 107 ? -5.087 -1.990 19.177 1.00 90.62 107 THR A CA 1
ATOM 905 C C . THR A 1 107 ? -5.231 -0.919 20.251 1.00 90.62 107 THR A C 1
ATOM 907 O O . THR A 1 107 ? -5.527 -1.259 21.395 1.00 90.62 107 THR A O 1
ATOM 910 N N . ILE A 1 108 ? -5.126 0.367 19.898 1.00 93.06 108 ILE A N 1
ATOM 911 C CA . ILE A 1 108 ? -5.396 1.475 20.828 1.00 93.06 108 ILE A CA 1
ATOM 912 C C . ILE A 1 108 ? -6.829 1.382 21.357 1.00 93.06 108 ILE A C 1
ATOM 914 O O . ILE A 1 108 ? -7.052 1.464 22.565 1.00 93.06 108 ILE A O 1
ATOM 918 N N . PHE A 1 109 ? -7.802 1.156 20.474 1.00 89.00 109 PHE A N 1
ATOM 919 C CA . PHE A 1 109 ? -9.199 1.002 20.862 1.00 89.00 109 PHE A CA 1
ATOM 920 C C . PHE A 1 109 ? -9.408 -0.188 21.811 1.00 89.00 109 PHE A C 1
ATOM 922 O O . PHE A 1 109 ? -10.076 -0.053 22.836 1.00 89.00 109 PHE A O 1
ATOM 929 N N . ALA A 1 110 ? -8.798 -1.340 21.523 1.00 87.94 110 ALA A N 1
ATOM 930 C CA . ALA A 1 110 ? -8.867 -2.517 22.383 1.00 87.94 110 ALA A CA 1
ATOM 931 C C . ALA A 1 110 ? -8.250 -2.260 23.769 1.00 87.94 110 ALA A C 1
ATOM 933 O O . ALA A 1 110 ? -8.829 -2.659 24.779 1.00 87.94 110 ALA A O 1
ATOM 934 N N . LEU A 1 111 ? -7.117 -1.551 23.834 1.00 90.19 111 LEU A N 1
ATOM 935 C CA . LEU A 1 111 ? -6.482 -1.156 25.095 1.00 90.19 111 LEU A CA 1
ATOM 936 C C . LEU A 1 111 ? -7.364 -0.196 25.903 1.00 90.19 111 LEU A C 1
ATOM 938 O O . LEU A 1 111 ? -7.514 -0.375 27.112 1.00 90.19 111 LEU A O 1
ATOM 942 N N . LEU A 1 112 ? -7.991 0.784 25.248 1.00 88.12 112 LEU A N 1
ATOM 943 C CA . LEU A 1 112 ? -8.942 1.696 25.891 1.00 88.12 112 LEU A CA 1
ATOM 944 C C . LEU A 1 112 ? -10.155 0.946 26.445 1.00 88.12 112 LEU A C 1
ATOM 946 O O . LEU A 1 112 ? -10.549 1.179 27.586 1.00 88.12 112 LEU A O 1
ATOM 950 N N . MET A 1 113 ? -10.711 0.008 25.676 1.00 85.00 113 MET A N 1
ATOM 951 C CA . MET A 1 113 ? -11.812 -0.843 26.131 1.00 85.00 113 MET A CA 1
ATOM 952 C C . MET A 1 113 ? -11.403 -1.706 27.328 1.00 85.00 113 MET A C 1
ATOM 954 O O . MET A 1 113 ? -12.159 -1.804 28.293 1.00 85.00 113 MET A O 1
ATOM 958 N N . ALA A 1 114 ? -10.197 -2.281 27.316 1.00 85.12 114 ALA A N 1
ATOM 959 C CA . ALA A 1 114 ? -9.675 -3.058 28.438 1.00 85.12 114 ALA A CA 1
ATOM 960 C C . ALA A 1 114 ? -9.502 -2.204 29.709 1.00 85.12 114 ALA A C 1
ATOM 962 O O . ALA A 1 114 ? -9.855 -2.643 30.805 1.00 85.12 114 ALA A O 1
ATOM 963 N N . LEU A 1 115 ? -9.011 -0.967 29.573 1.00 87.94 115 LEU A N 1
ATOM 964 C CA . LEU A 1 115 ? -8.894 -0.015 30.683 1.00 87.94 115 LEU A CA 1
ATOM 965 C C . LEU A 1 115 ? -10.264 0.418 31.223 1.00 87.94 115 LEU A C 1
ATOM 967 O O . LEU A 1 115 ? -10.460 0.461 32.437 1.00 87.94 115 LEU A O 1
ATOM 971 N N . ALA A 1 116 ? -11.222 0.700 30.340 1.00 85.06 116 ALA A N 1
ATOM 972 C CA . ALA A 1 116 ? -12.583 1.068 30.721 1.00 85.06 116 ALA A CA 1
ATOM 973 C C . ALA A 1 116 ? -13.308 -0.077 31.448 1.00 85.06 116 ALA A C 1
ATOM 975 O O . ALA A 1 116 ? -14.029 0.172 32.415 1.00 85.06 116 ALA A O 1
ATOM 976 N N . LEU A 1 117 ? -13.070 -1.327 31.030 1.00 82.44 117 LEU A N 1
ATOM 977 C CA . LEU A 1 117 ? -13.586 -2.520 31.701 1.00 82.44 117 LEU A CA 1
ATOM 978 C C . LEU A 1 117 ? -12.996 -2.662 33.109 1.00 82.44 117 LEU A C 1
ATOM 980 O O . LEU A 1 117 ? -13.731 -2.841 34.077 1.00 82.44 117 LEU A O 1
ATOM 984 N N . LYS A 1 118 ? -11.669 -2.516 33.237 1.00 83.81 118 LYS A N 1
ATOM 985 C CA . LYS A 1 118 ? -10.966 -2.593 34.527 1.00 83.81 118 LYS A CA 1
ATOM 986 C C . LYS A 1 118 ? -11.465 -1.545 35.524 1.00 83.81 118 LYS A C 1
ATOM 988 O O . LYS A 1 118 ? -11.572 -1.837 36.710 1.00 83.81 118 LYS A O 1
ATOM 993 N N . ASN A 1 119 ? -11.775 -0.342 35.047 1.00 86.81 119 ASN A N 1
ATOM 994 C CA . ASN A 1 119 ? -12.250 0.760 35.882 1.00 86.81 119 ASN A CA 1
ATOM 995 C C . ASN A 1 119 ? -13.770 0.724 36.139 1.00 86.81 119 ASN A C 1
ATOM 997 O O . ASN A 1 119 ? -14.298 1.661 36.732 1.00 86.81 119 ASN A O 1
ATOM 1001 N N . GLY A 1 120 ? -14.484 -0.316 35.684 1.00 80.69 120 GLY A N 1
ATOM 1002 C CA . GLY A 1 120 ? -15.932 -0.451 35.880 1.00 80.69 120 GLY A CA 1
ATOM 1003 C C . GLY A 1 120 ? -16.766 0.606 35.147 1.00 80.69 120 GLY A C 1
ATOM 1004 O O . GLY A 1 120 ? -17.915 0.842 35.506 1.00 80.69 120 GLY A O 1
ATOM 1005 N N . PHE A 1 121 ? -16.194 1.262 34.133 1.00 79.62 121 PHE A N 1
ATOM 1006 C CA . PHE A 1 121 ? -16.828 2.376 33.419 1.00 79.62 121 PHE A CA 1
ATOM 1007 C C . PHE A 1 121 ? -17.860 1.902 32.380 1.00 79.62 121 PHE A C 1
ATOM 1009 O O . PHE A 1 121 ? -18.708 2.672 31.932 1.00 79.62 121 PHE A O 1
ATOM 1016 N N . LEU A 1 122 ? -17.780 0.633 31.968 1.00 77.06 122 LEU A N 1
ATOM 1017 C CA . LEU A 1 122 ? -18.644 0.034 30.954 1.00 77.06 122 LEU A CA 1
ATOM 1018 C C . LEU A 1 122 ? -19.797 -0.748 31.588 1.00 77.06 122 LEU A C 1
ATOM 1020 O O . LEU A 1 122 ? -19.604 -1.566 32.481 1.00 77.06 122 LEU A O 1
ATOM 1024 N N . SER A 1 123 ? -21.004 -0.538 31.059 1.00 79.50 123 SER A N 1
ATOM 1025 C CA . SER A 1 123 ? -22.165 -1.374 31.374 1.00 79.50 123 SER A CA 1
ATOM 1026 C C . SER A 1 123 ? -21.993 -2.782 30.794 1.00 79.50 123 SER A C 1
ATOM 1028 O O . SER A 1 123 ? -21.521 -2.949 29.665 1.00 79.50 123 SER A O 1
ATOM 1030 N N . THR A 1 124 ? -22.472 -3.790 31.525 1.00 77.62 124 THR A N 1
ATOM 1031 C CA . THR A 1 124 ? -22.441 -5.213 31.145 1.00 77.62 124 THR A CA 1
ATOM 1032 C C . THR A 1 124 ? -23.061 -5.474 29.766 1.00 77.62 124 THR A C 1
ATOM 1034 O O . THR A 1 124 ? -22.627 -6.369 29.045 1.00 77.62 124 THR A O 1
ATOM 1037 N N . GLY A 1 125 ? -24.049 -4.672 29.350 1.00 80.00 125 GLY A N 1
ATOM 1038 C CA . GLY A 1 125 ? -24.666 -4.793 28.023 1.00 80.00 125 GLY A CA 1
ATOM 1039 C C . GLY A 1 125 ? -23.725 -4.416 26.872 1.00 80.00 125 GLY A C 1
ATOM 1040 O O . GLY A 1 125 ? -23.725 -5.072 25.831 1.00 80.00 125 GLY A O 1
ATOM 1041 N N . VAL A 1 126 ? -22.884 -3.397 27.070 1.00 80.38 126 VAL A N 1
ATOM 1042 C CA . VAL A 1 126 ? -21.925 -2.917 26.059 1.00 80.38 126 VAL A CA 1
ATOM 1043 C C . VAL A 1 126 ? -20.768 -3.904 25.908 1.00 80.38 126 VAL A C 1
ATOM 1045 O O . VAL A 1 126 ? -20.330 -4.181 24.793 1.00 80.38 126 VAL A O 1
ATOM 1048 N N . GLU A 1 127 ? -20.326 -4.496 27.017 1.00 79.31 127 GLU A N 1
ATOM 1049 C CA . GLU A 1 127 ? -19.331 -5.569 27.029 1.00 79.31 127 GLU A CA 1
ATOM 1050 C C . GLU A 1 127 ? -19.807 -6.793 26.229 1.00 79.31 127 GLU A C 1
ATOM 1052 O O . GLU A 1 127 ? -19.105 -7.285 25.342 1.00 79.31 127 GLU A O 1
ATOM 1057 N N . LEU A 1 128 ? -21.028 -7.262 26.499 1.00 81.94 128 LEU A N 1
ATOM 1058 C CA . LEU A 1 128 ? -21.597 -8.454 25.863 1.00 81.94 128 LEU A CA 1
ATOM 1059 C C . LEU A 1 128 ? -21.855 -8.229 24.365 1.00 81.94 128 LEU A C 1
ATOM 1061 O O . LEU A 1 128 ? -21.649 -9.138 23.555 1.00 81.94 128 LEU A O 1
ATOM 1065 N N . PHE A 1 129 ? -22.240 -7.005 23.990 1.00 85.56 129 PHE A N 1
ATOM 1066 C CA . PHE A 1 129 ? -22.353 -6.586 22.597 1.00 85.56 129 PHE A CA 1
ATOM 1067 C C . PHE A 1 129 ? -20.997 -6.624 21.884 1.00 85.56 129 PHE A C 1
ATOM 1069 O O . PHE A 1 129 ? -20.881 -7.285 20.853 1.00 85.56 129 PHE A O 1
ATOM 1076 N N . TYR A 1 130 ? -19.956 -5.998 22.444 1.00 82.38 130 TYR A N 1
ATOM 1077 C CA . TYR A 1 130 ? -18.621 -5.989 21.835 1.00 82.38 130 TYR A CA 1
ATOM 1078 C C . TYR A 1 130 ? -18.010 -7.386 21.732 1.00 82.38 130 TYR A C 1
ATOM 1080 O O . TYR A 1 130 ? -17.384 -7.715 20.728 1.00 82.38 130 TYR A O 1
ATOM 1088 N N . ARG A 1 131 ? -18.233 -8.245 22.727 1.00 80.56 131 ARG A N 1
ATOM 1089 C CA . ARG A 1 131 ? -17.726 -9.620 22.709 1.00 80.56 131 ARG A CA 1
ATOM 1090 C C . ARG A 1 131 ? -18.381 -10.482 21.625 1.00 80.56 131 ARG A C 1
ATOM 1092 O O . ARG A 1 131 ? -17.724 -11.368 21.088 1.00 80.56 131 ARG A O 1
ATOM 1099 N N . LYS A 1 132 ? -19.656 -10.233 21.298 1.00 86.81 132 LYS A N 1
ATOM 1100 C CA . LYS A 1 132 ? -20.389 -10.971 20.251 1.00 86.81 132 LYS A CA 1
ATOM 1101 C C . LYS A 1 132 ? -20.236 -10.368 18.857 1.00 86.81 132 LYS A C 1
ATOM 1103 O O . LYS A 1 132 ? -20.088 -11.109 17.893 1.00 86.81 132 LYS A O 1
ATOM 1108 N N . TRP A 1 133 ? -20.286 -9.044 18.748 1.00 88.19 133 TRP A N 1
ATOM 1109 C CA . TRP A 1 133 ? -20.390 -8.333 17.471 1.00 88.19 133 TRP A CA 1
ATOM 1110 C C . TRP A 1 133 ? -19.165 -7.490 17.131 1.00 88.19 133 TRP A C 1
ATOM 1112 O O . TRP A 1 133 ? -19.044 -7.044 15.995 1.00 88.19 133 TRP A O 1
ATOM 1122 N N . GLY A 1 134 ? -18.228 -7.303 18.062 1.00 83.81 134 GLY A N 1
ATOM 1123 C CA . GLY A 1 134 ? -17.088 -6.400 17.892 1.00 83.81 134 GLY A CA 1
ATOM 1124 C C . GLY A 1 134 ? -16.223 -6.724 16.676 1.00 83.81 134 GLY A C 1
ATOM 1125 O O . GLY A 1 134 ? -15.835 -5.805 15.963 1.00 83.81 134 GLY A O 1
ATOM 1126 N N . ILE A 1 135 ? -15.991 -8.010 16.386 1.00 84.75 135 ILE A N 1
ATOM 1127 C CA . ILE A 1 135 ? -15.240 -8.455 15.195 1.00 84.75 135 ILE A CA 1
ATOM 1128 C C . ILE A 1 135 ? -15.997 -8.114 13.903 1.00 84.75 135 ILE A C 1
ATOM 1130 O O . ILE A 1 135 ? -15.403 -7.700 12.913 1.00 84.75 135 ILE A O 1
ATOM 1134 N N . LEU A 1 136 ? -17.320 -8.269 13.908 1.00 88.62 136 LEU A N 1
ATOM 1135 C CA . LEU A 1 136 ? -18.156 -8.047 12.730 1.00 88.62 136 LEU A CA 1
ATOM 1136 C C . LEU A 1 136 ? -18.313 -6.543 12.450 1.00 88.62 136 LEU A C 1
ATOM 1138 O O . LEU A 1 136 ? -18.191 -6.103 11.308 1.00 88.62 136 LEU A O 1
ATOM 1142 N N . CYS A 1 137 ? -18.486 -5.740 13.503 1.00 85.94 137 CYS A N 1
ATOM 1143 C CA . CYS A 1 137 ? -18.498 -4.282 13.419 1.00 85.94 137 CYS A CA 1
ATOM 1144 C C . CYS A 1 137 ? -17.143 -3.721 12.970 1.00 85.94 137 CYS A C 1
ATOM 1146 O O . CYS A 1 137 ? -17.110 -2.861 12.091 1.00 85.94 137 CYS A O 1
ATOM 1148 N N . SER A 1 138 ? -16.026 -4.212 13.520 1.00 86.25 138 SER A N 1
ATOM 1149 C CA . SER A 1 138 ? -14.694 -3.745 13.123 1.00 86.25 138 SER A CA 1
ATOM 1150 C C . SER A 1 138 ? -14.369 -4.121 11.679 1.00 86.25 138 SER A C 1
ATOM 1152 O O . SER A 1 138 ? -13.899 -3.269 10.929 1.00 86.25 138 SER A O 1
ATOM 1154 N N . ALA A 1 139 ? -14.707 -5.337 11.241 1.00 86.81 139 ALA A N 1
ATOM 1155 C CA . ALA A 1 139 ? -14.565 -5.748 9.846 1.00 86.81 139 ALA A CA 1
ATOM 1156 C C . ALA A 1 139 ? -15.402 -4.875 8.894 1.00 86.81 139 ALA A C 1
ATOM 1158 O O . ALA A 1 139 ? -14.903 -4.447 7.854 1.00 86.81 139 ALA A O 1
ATOM 1159 N N . GLY A 1 140 ? -16.646 -4.553 9.268 1.00 88.62 140 GLY A N 1
ATOM 1160 C CA . GLY A 1 140 ? -17.507 -3.655 8.495 1.00 88.62 140 GLY A CA 1
ATOM 1161 C C . GLY A 1 140 ? -16.924 -2.244 8.360 1.00 88.62 140 GLY A C 1
ATOM 1162 O O . GLY A 1 140 ? -16.890 -1.694 7.259 1.00 88.62 140 GLY A O 1
ATOM 1163 N N . ILE A 1 141 ? -16.401 -1.680 9.453 1.00 88.06 141 ILE A N 1
ATOM 1164 C CA . ILE A 1 141 ? -15.749 -0.361 9.457 1.00 88.06 141 ILE A CA 1
ATOM 1165 C C . ILE A 1 141 ? -14.476 -0.376 8.604 1.00 88.06 141 ILE A C 1
ATOM 1167 O O . ILE A 1 141 ? -14.261 0.548 7.821 1.00 88.06 141 ILE A O 1
ATOM 1171 N N . LEU A 1 142 ? -13.656 -1.427 8.703 1.00 90.06 142 LEU A N 1
ATOM 1172 C CA . LEU A 1 142 ? -12.452 -1.580 7.883 1.00 90.06 142 LEU A CA 1
ATOM 1173 C C . LEU A 1 142 ? -12.783 -1.677 6.397 1.00 90.06 142 LEU A C 1
ATOM 1175 O O . LEU A 1 142 ? -12.127 -1.031 5.582 1.00 90.06 142 LEU A O 1
ATOM 1179 N N . PHE A 1 143 ? -13.812 -2.444 6.041 1.00 88.75 143 PHE A N 1
ATOM 1180 C CA . PHE A 1 143 ? -14.260 -2.571 4.660 1.00 88.75 143 PHE A CA 1
ATOM 1181 C C . PHE A 1 143 ? -14.758 -1.228 4.107 1.00 88.75 143 PHE A C 1
ATOM 1183 O O . PHE A 1 143 ? -14.338 -0.805 3.028 1.00 88.75 143 PHE A O 1
ATOM 1190 N N . LEU A 1 144 ? -15.589 -0.503 4.864 1.00 89.56 144 LEU A N 1
ATOM 1191 C CA . LEU A 1 144 ? -16.038 0.834 4.468 1.00 89.56 144 LEU A CA 1
ATOM 1192 C C . LEU A 1 144 ? -14.862 1.812 4.343 1.00 89.56 144 LEU A C 1
ATOM 1194 O O . LEU A 1 144 ? -14.742 2.511 3.339 1.00 89.56 144 LEU A O 1
ATOM 1198 N N . GLY A 1 145 ? -13.962 1.821 5.325 1.00 87.50 145 GLY A N 1
ATOM 1199 C CA . GLY A 1 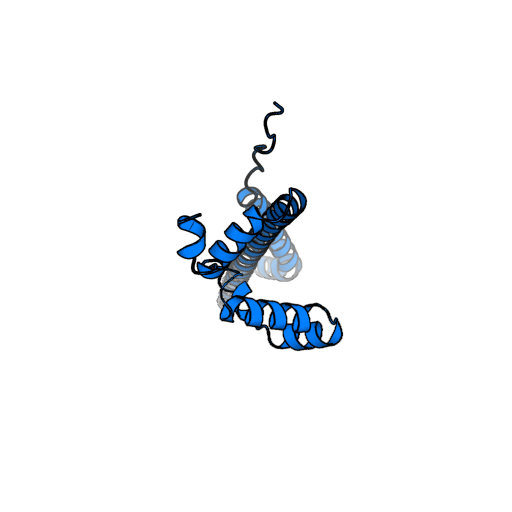145 ? -12.761 2.652 5.307 1.00 87.50 145 GLY A CA 1
ATOM 1200 C C . GLY A 1 145 ? -11.893 2.368 4.084 1.00 87.50 145 GLY A C 1
ATOM 1201 O O . GLY A 1 145 ? -11.489 3.298 3.391 1.00 87.50 145 GLY A O 1
ATOM 1202 N N . TYR A 1 146 ? -11.686 1.091 3.757 1.00 87.44 146 TYR A N 1
ATOM 1203 C CA . TYR A 1 146 ? -10.907 0.676 2.595 1.00 87.44 146 TYR A CA 1
ATOM 1204 C C . TYR A 1 146 ? -11.573 1.074 1.272 1.00 87.44 146 TYR A C 1
ATOM 1206 O O . TYR A 1 146 ? -10.899 1.554 0.364 1.00 87.44 146 TYR 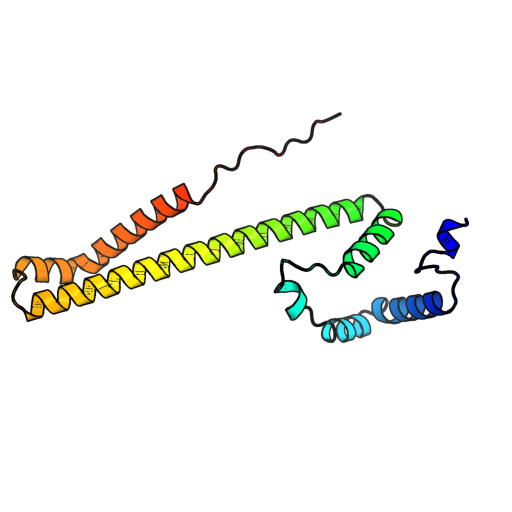A O 1
ATOM 1214 N N . THR A 1 147 ? -12.894 0.925 1.143 1.00 85.81 147 THR A N 1
ATOM 1215 C CA . THR A 1 147 ? -13.610 1.326 -0.084 1.00 85.81 147 THR A CA 1
ATOM 1216 C C . THR A 1 147 ? -13.561 2.837 -0.323 1.00 85.81 147 THR A C 1
ATOM 1218 O O . THR A 1 147 ? -13.321 3.267 -1.453 1.00 85.81 147 THR A O 1
ATOM 1221 N N . VAL A 1 148 ? -13.716 3.649 0.728 1.00 85.62 148 VAL A N 1
ATOM 1222 C CA . VAL A 1 148 ? -13.562 5.111 0.651 1.00 85.62 148 VAL A CA 1
ATOM 1223 C C . VAL A 1 148 ? -12.121 5.478 0.309 1.00 85.62 148 VAL A C 1
ATOM 1225 O O . VAL A 1 148 ? -11.889 6.250 -0.621 1.00 85.62 148 VAL A O 1
ATOM 1228 N N . PHE A 1 149 ? -11.156 4.874 1.002 1.00 86.06 149 PHE A N 1
ATOM 1229 C CA . PHE A 1 149 ? -9.733 5.065 0.752 1.00 86.06 149 PHE A CA 1
ATOM 1230 C C . PHE A 1 149 ? -9.362 4.753 -0.698 1.00 86.06 149 PHE A C 1
ATOM 1232 O O . PHE A 1 149 ? -8.771 5.586 -1.378 1.00 86.06 149 PHE A O 1
ATOM 1239 N N . ARG A 1 150 ? -9.796 3.602 -1.221 1.00 82.62 150 ARG A N 1
ATOM 1240 C CA . ARG A 1 150 ? -9.542 3.189 -2.604 1.00 82.62 150 ARG A CA 1
ATOM 1241 C C . ARG A 1 150 ? -10.175 4.136 -3.622 1.00 82.62 150 ARG A C 1
ATOM 1243 O O . ARG A 1 150 ? -9.577 4.381 -4.667 1.00 82.62 150 ARG A O 1
ATOM 1250 N N . LYS A 1 151 ? -11.355 4.689 -3.327 1.00 82.25 151 LYS A N 1
ATOM 1251 C CA . LYS A 1 151 ? -12.037 5.668 -4.190 1.00 82.25 151 LYS A CA 1
ATOM 1252 C C . LYS A 1 151 ? -11.319 7.021 -4.229 1.00 82.25 151 LYS A C 1
ATOM 1254 O O . LYS A 1 151 ? -11.354 7.678 -5.262 1.0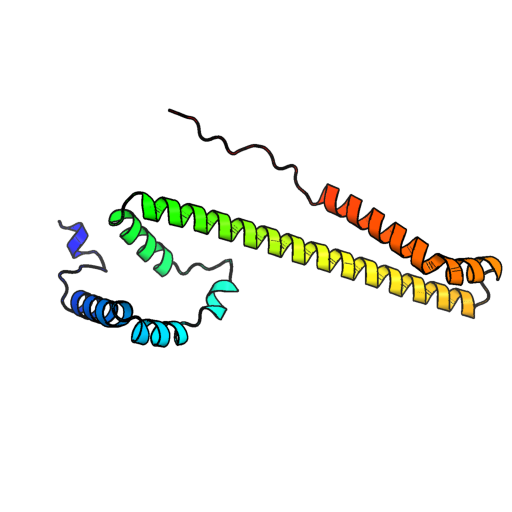0 82.25 151 LYS A O 1
ATOM 1259 N N . ILE A 1 152 ? -10.690 7.429 -3.126 1.00 79.94 152 ILE A N 1
ATOM 1260 C CA . ILE A 1 152 ? -9.870 8.649 -3.053 1.00 79.94 152 ILE A CA 1
ATOM 1261 C C . ILE A 1 152 ? -8.521 8.427 -3.742 1.00 79.94 152 ILE A C 1
ATOM 1263 O O . ILE A 1 152 ? -8.042 9.310 -4.448 1.00 79.94 152 ILE A O 1
ATOM 1267 N N . LEU A 1 153 ? -7.919 7.252 -3.540 1.00 71.81 153 LEU A N 1
ATOM 1268 C CA . LEU A 1 153 ? -6.583 6.951 -4.034 1.00 71.81 153 LEU A CA 1
ATOM 1269 C C . LEU A 1 153 ? -6.549 6.629 -5.523 1.00 71.81 153 LEU A C 1
ATOM 1271 O O . LEU A 1 153 ? -5.548 6.933 -6.148 1.00 71.81 153 LEU A O 1
ATOM 1275 N N . SER A 1 154 ? -7.609 6.034 -6.084 1.00 66.44 154 SER A N 1
ATOM 1276 C CA . SER A 1 154 ? -7.708 5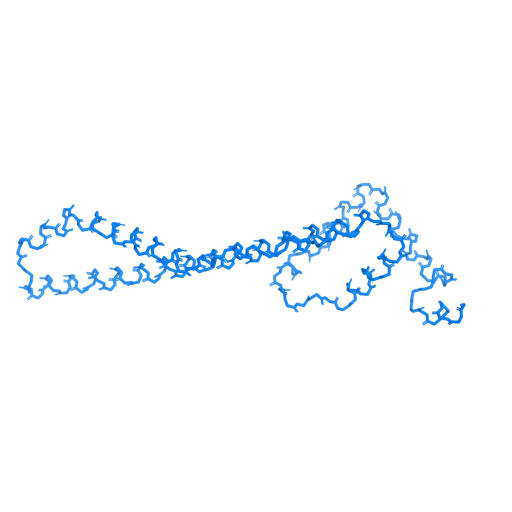.789 -7.527 1.00 66.44 154 SER A CA 1
ATOM 1277 C C . SER A 1 154 ? -7.875 7.138 -8.229 1.00 66.44 154 SER A C 1
ATOM 1279 O O . SER A 1 154 ? -8.995 7.666 -8.244 1.00 66.44 154 SER A O 1
ATOM 1281 N N . PRO A 1 155 ? -6.822 7.730 -8.826 1.00 55.44 155 PRO A N 1
ATOM 1282 C CA . PRO A 1 155 ? -7.038 8.916 -9.624 1.00 55.44 155 PRO A CA 1
ATOM 1283 C C . PRO A 1 155 ? -7.893 8.473 -10.812 1.00 55.44 155 PRO A C 1
ATOM 1285 O O . PRO A 1 155 ? -7.654 7.421 -11.413 1.00 55.44 155 PRO A O 1
ATOM 1288 N N . LYS A 1 156 ? -8.935 9.245 -11.140 1.00 55.00 156 LYS A N 1
ATOM 1289 C CA . LYS A 1 156 ? -9.675 9.065 -12.395 1.00 55.00 156 LYS A CA 1
ATOM 1290 C C . LYS A 1 156 ? -8.631 8.915 -13.500 1.00 55.00 156 LYS A C 1
ATOM 1292 O O . LYS A 1 156 ? -7.887 9.861 -13.735 1.00 55.00 156 LYS A O 1
ATOM 1297 N N . LYS A 1 157 ? -8.585 7.754 -14.159 1.00 49.16 157 LYS A N 1
ATOM 1298 C CA . LYS A 1 157 ? -7.795 7.540 -15.375 1.00 49.16 157 LYS A CA 1
ATOM 1299 C C . LYS A 1 157 ? -8.317 8.546 -16.404 1.00 49.16 157 LYS A C 1
ATOM 1301 O O . LYS A 1 157 ? -9.319 8.300 -17.075 1.00 49.16 157 LYS A O 1
ATOM 1306 N N . THR A 1 158 ? -7.745 9.746 -16.435 1.00 45.03 158 THR A N 1
ATOM 1307 C CA . THR A 1 158 ? -8.033 10.735 -17.466 1.00 45.03 158 THR A CA 1
ATOM 1308 C C . THR A 1 158 ? -7.579 10.107 -18.765 1.00 45.03 158 THR A C 1
ATOM 1310 O O . THR A 1 158 ? -6.400 9.814 -18.930 1.00 45.03 158 THR A O 1
ATOM 1313 N N . ARG A 1 159 ? -8.544 9.838 -19.650 1.00 42.31 159 ARG A N 1
ATOM 1314 C CA . ARG A 1 159 ? -8.327 9.482 -21.053 1.00 42.31 159 ARG A CA 1
ATOM 1315 C C . ARG A 1 159 ? -7.391 10.517 -21.685 1.00 42.31 159 ARG A C 1
ATOM 1317 O O . ARG A 1 159 ? -7.867 11.524 -22.194 1.00 42.31 159 ARG A O 1
ATOM 1324 N N . VAL A 1 160 ? -6.091 10.280 -21.657 1.00 47.22 160 VAL A N 1
ATOM 1325 C CA . VAL A 1 160 ? -5.117 10.999 -22.480 1.00 47.22 160 VAL A CA 1
ATOM 1326 C C . VAL A 1 160 ? -4.190 9.945 -23.063 1.00 47.22 160 VAL A C 1
ATOM 1328 O O . VAL A 1 160 ? -3.028 9.884 -22.724 1.00 47.22 160 VAL A O 1
ATOM 1331 N N . ASP A 1 161 ? -4.767 9.073 -23.886 1.00 43.19 161 ASP A N 1
ATOM 1332 C CA . ASP A 1 161 ? -4.048 8.191 -24.805 1.00 43.19 161 ASP A CA 1
ATOM 1333 C C . ASP A 1 161 ? -4.939 8.016 -26.039 1.00 43.19 161 ASP A C 1
ATOM 1335 O O . ASP A 1 161 ? -5.678 7.046 -26.209 1.00 43.19 161 ASP A O 1
ATOM 1339 N N . ARG A 1 162 ? -4.964 9.049 -26.879 1.00 36.66 162 ARG A N 1
ATOM 1340 C CA . ARG A 1 162 ? -5.166 8.876 -28.317 1.00 36.66 162 ARG A CA 1
ATOM 1341 C C . ARG A 1 162 ? -4.066 9.677 -28.997 1.00 36.66 162 ARG A C 1
ATOM 1343 O O . ARG A 1 162 ? -4.128 10.906 -28.923 1.00 36.66 162 ARG A O 1
ATOM 1350 N N . PRO A 1 163 ? -3.073 9.041 -29.632 1.00 39.22 163 PRO A N 1
ATOM 1351 C CA . PRO A 1 163 ? -2.215 9.773 -30.546 1.00 39.22 163 PRO A CA 1
ATOM 1352 C C . PRO A 1 163 ? -3.069 10.289 -31.723 1.00 39.22 163 PRO A C 1
ATOM 1354 O O . PRO A 1 163 ? -3.994 9.589 -32.155 1.00 39.22 163 PRO A O 1
ATOM 1357 N N . PRO A 1 164 ? -2.825 11.515 -32.221 1.00 43.59 164 PRO A N 1
ATOM 1358 C CA . PRO A 1 164 ? -3.474 11.995 -33.430 1.00 43.59 164 PRO A CA 1
ATOM 1359 C C . PRO A 1 164 ? -3.012 11.139 -34.611 1.00 43.59 164 PRO A C 1
ATOM 1361 O O . PRO A 1 164 ? -1.818 10.969 -34.842 1.00 43.59 164 PRO A O 1
ATOM 1364 N N . ILE A 1 165 ? -3.983 10.589 -35.334 1.00 48.47 165 ILE A N 1
ATOM 1365 C CA . ILE A 1 165 ? -3.772 9.966 -36.638 1.00 48.47 165 ILE A CA 1
ATOM 1366 C C . ILE A 1 165 ? -3.512 11.116 -37.616 1.00 48.47 165 ILE A C 1
ATOM 1368 O O . ILE A 1 165 ? -4.414 11.924 -37.847 1.00 48.47 165 ILE A O 1
ATOM 1372 N N . HIS A 1 166 ? -2.297 11.194 -38.153 1.00 44.59 166 HIS A N 1
ATOM 1373 C CA . HIS A 1 166 ? -1.970 11.966 -39.348 1.00 44.59 166 HIS A CA 1
ATOM 1374 C C . HIS A 1 166 ? -1.189 11.086 -40.312 1.00 44.59 166 HIS A C 1
ATOM 1376 O O . HIS A 1 166 ? -0.267 10.388 -39.836 1.00 44.59 166 HIS A O 1
#

Sequence (166 aa):
MEKLESDPWNPSRELDREEGTRAYLTLSSPEVREEYDKTLDYEFLLLDTTKIPEEFESFYNVQKLSEGDETREFYSRFLEFKRDLENTLKDLRITVLFFLSAFSLLTIFALLMALALKNGFLSTGVELFYRKWGILCSAGILFLGYTVFRKILSPKKTRVDRPPIH

Radius of gyration: 29.21 Å; chains: 1; bounding box: 66×36×77 Å